Protein AF-A0A2S7MXP5-F1 (afdb_monomer_lite)

Secondary structure (DSSP, 8-state):
-HHHHHHHHHHHHHHHHHHHHHHHHHHHHHHHHT-TTS-EEEEETTEEEEE---------HHHHHHHHHHTT-GGGS-------HHHHHHHHHTTSS-SGGGTT---------------

Sequence (119 aa):
MIARYHCLMKEKKTIEDEMNALKEVFHHFFDKHTGVNQKGELIENGLKLQRQIRKTEKYLPEPTVKKLEELRMSELIEVKKIPDEQKISASIKLGLLNEEDLAGCKMINYSKAIAIKEV

Foldseek 3Di:
DQVVVVVVVVVVVVVVVVVVVVVVVVQVVCCVVVNNQDWDWDDDPNDIDIDDHDDDDDDDQVVVVVVCVVVVVCVPPDDDDDDPVVVVVVCCVVVVDPPVVCPPVDDDDDDDDDDDDDD

pLDDT: mean 91.34, std 3.34, range [78.56, 97.38]

Structure (mmCIF, N/CA/C/O backbone):
data_AF-A0A2S7MXP5-F1
#
_entry.id   AF-A0A2S7MXP5-F1
#
loop_
_atom_site.group_PDB
_atom_site.id
_atom_site.type_symbol
_atom_site.label_atom_id
_atom_site.label_alt_id
_atom_site.label_comp_id
_atom_site.label_asym_id
_atom_site.label_entity_id
_atom_site.label_seq_id
_atom_site.pdbx_PDB_ins_code
_atom_site.Cartn_x
_atom_site.Cartn_y
_atom_site.Cartn_z
_atom_site.occupancy
_atom_site.B_iso_or_equiv
_atom_site.auth_seq_id
_atom_site.auth_comp_id
_atom_site.auth_asym_id
_atom_site.auth_atom_id
_atom_site.pdbx_PDB_model_num
ATOM 1 N N . MET A 1 1 ? 13.548 -27.833 -11.168 1.00 89.44 1 MET A N 1
ATOM 2 C CA . MET A 1 1 ? 12.391 -26.913 -11.032 1.00 89.44 1 MET A CA 1
ATOM 3 C C . MET A 1 1 ? 12.678 -25.765 -10.060 1.00 89.44 1 MET A C 1
ATOM 5 O O . MET A 1 1 ? 12.618 -24.625 -10.493 1.00 89.44 1 MET A O 1
ATOM 9 N N . ILE A 1 2 ? 13.072 -26.037 -8.806 1.00 92.88 2 ILE A N 1
ATOM 10 C CA . ILE A 1 2 ? 13.362 -25.012 -7.775 1.00 92.88 2 ILE A CA 1
ATOM 11 C C . ILE A 1 2 ? 14.463 -24.025 -8.204 1.00 92.88 2 ILE A C 1
ATOM 13 O O . ILE A 1 2 ? 14.247 -22.820 -8.167 1.00 92.88 2 ILE A O 1
ATOM 17 N N . ALA A 1 3 ? 15.604 -24.516 -8.702 1.00 91.69 3 ALA A N 1
ATOM 18 C CA . ALA A 1 3 ? 16.683 -23.650 -9.194 1.00 91.69 3 ALA A CA 1
ATOM 19 C C . ALA A 1 3 ? 16.240 -22.755 -10.369 1.00 91.69 3 ALA A C 1
ATOM 21 O O . ALA A 1 3 ? 16.552 -21.571 -10.401 1.00 91.69 3 ALA A O 1
ATOM 22 N N . ARG A 1 4 ? 15.440 -23.289 -11.304 1.00 94.38 4 ARG A N 1
ATOM 23 C CA . ARG A 1 4 ? 14.882 -22.497 -12.413 1.00 94.38 4 ARG A CA 1
ATOM 24 C C . ARG A 1 4 ? 13.932 -21.416 -11.903 1.00 94.38 4 ARG A C 1
ATOM 26 O O . ARG A 1 4 ? 14.016 -20.287 -12.365 1.00 94.38 4 ARG A O 1
ATOM 33 N N . TYR A 1 5 ? 13.068 -21.749 -10.945 1.00 93.62 5 TYR A N 1
ATOM 34 C CA . TYR A 1 5 ? 12.184 -20.782 -10.294 1.00 93.62 5 TYR A CA 1
ATOM 35 C C . TYR A 1 5 ? 12.978 -19.673 -9.586 1.00 93.62 5 TYR A C 1
ATOM 37 O O . TYR A 1 5 ? 12.651 -18.502 -9.735 1.00 93.62 5 TYR A O 1
ATOM 45 N N . HIS A 1 6 ? 14.066 -20.024 -8.891 1.00 93.75 6 HIS A N 1
ATOM 46 C CA . HIS A 1 6 ? 14.969 -19.059 -8.264 1.00 93.75 6 HIS A CA 1
ATOM 47 C C . HIS A 1 6 ? 15.591 -18.085 -9.274 1.00 93.75 6 HIS A C 1
ATOM 49 O O . HIS A 1 6 ? 15.562 -16.876 -9.055 1.00 93.75 6 HIS A O 1
ATOM 55 N N . CYS A 1 7 ? 16.111 -18.599 -10.396 1.00 93.25 7 CYS A N 1
ATOM 56 C CA . CYS A 1 7 ? 16.671 -17.760 -11.456 1.00 93.25 7 CYS A CA 1
ATOM 57 C C . CYS A 1 7 ? 15.613 -16.820 -12.040 1.00 93.25 7 CYS A C 1
ATOM 59 O O . CYS A 1 7 ? 15.850 -15.621 -12.113 1.00 93.25 7 CYS A O 1
ATOM 61 N N . LEU A 1 8 ? 14.423 -17.340 -12.361 1.00 94.62 8 LEU A N 1
ATOM 62 C CA . LEU A 1 8 ? 13.316 -16.532 -12.882 1.00 94.62 8 LEU A CA 1
ATOM 63 C C . LEU A 1 8 ? 12.874 -15.445 -11.890 1.00 94.62 8 LEU A C 1
ATOM 65 O O . LEU A 1 8 ? 12.524 -14.346 -12.303 1.00 94.62 8 LEU A O 1
ATOM 69 N N . MET A 1 9 ? 12.909 -15.722 -10.582 1.00 92.75 9 MET A N 1
ATOM 70 C CA . MET A 1 9 ? 12.593 -14.727 -9.553 1.00 92.75 9 MET A CA 1
ATOM 71 C C . MET A 1 9 ? 13.631 -13.596 -9.509 1.00 92.75 9 MET A C 1
ATOM 73 O O . MET A 1 9 ? 13.254 -12.436 -9.345 1.00 92.75 9 MET A O 1
ATOM 77 N N . LYS A 1 10 ? 14.920 -13.916 -9.688 1.00 92.94 10 LYS A N 1
ATOM 78 C CA . LYS A 1 10 ? 15.991 -12.914 -9.788 1.00 92.94 10 LYS A CA 1
ATOM 79 C C . LYS A 1 10 ? 15.871 -12.098 -11.081 1.00 92.94 10 LYS A C 1
ATOM 81 O O . LYS A 1 10 ? 15.868 -10.876 -11.007 1.00 92.94 10 LYS A O 1
ATOM 86 N N . GLU A 1 11 ? 15.682 -12.757 -12.225 1.00 96.12 11 GLU A N 1
ATOM 87 C CA . GLU A 1 11 ? 15.485 -12.104 -13.530 1.00 96.12 11 GLU A CA 1
ATOM 88 C C . GLU A 1 11 ? 14.278 -11.161 -13.515 1.00 96.12 11 GLU A C 1
ATOM 90 O O . GLU A 1 11 ? 14.387 -10.014 -13.939 1.00 96.12 11 GLU A O 1
ATOM 95 N N . LYS A 1 12 ? 13.144 -11.609 -12.959 1.00 95.44 12 LYS A N 1
ATOM 96 C CA . LYS A 1 12 ? 11.949 -10.776 -12.794 1.00 95.44 12 LYS A CA 1
ATOM 97 C C . LYS A 1 12 ? 12.270 -9.491 -12.032 1.00 95.44 12 LYS A C 1
ATOM 99 O O . LYS A 1 12 ? 11.862 -8.425 -12.474 1.00 95.44 12 LYS A O 1
ATOM 104 N N . LYS A 1 13 ? 12.996 -9.594 -10.914 1.00 93.81 13 LYS A N 1
ATOM 105 C CA . LYS A 1 13 ? 13.368 -8.426 -10.111 1.00 93.81 13 LYS A CA 1
ATOM 106 C C . LYS A 1 13 ? 14.228 -7.450 -10.917 1.00 93.81 13 LYS A C 1
ATOM 108 O O . LYS A 1 13 ? 13.950 -6.261 -10.911 1.00 93.81 13 LYS A O 1
ATOM 113 N N . THR A 1 14 ? 15.223 -7.954 -11.646 1.00 95.94 14 THR A N 1
ATOM 114 C CA . THR A 1 14 ? 16.075 -7.117 -12.502 1.00 95.94 14 THR A CA 1
ATOM 115 C C . THR A 1 14 ? 15.264 -6.397 -13.580 1.00 95.94 14 THR A C 1
ATOM 117 O O . THR A 1 14 ? 15.422 -5.193 -13.754 1.00 95.94 14 THR A O 1
ATOM 120 N N . ILE A 1 15 ? 14.345 -7.100 -14.248 1.00 97.25 15 ILE A N 1
ATOM 121 C CA . ILE A 1 15 ? 13.457 -6.502 -15.255 1.00 97.25 15 ILE A CA 1
ATOM 122 C C . ILE A 1 15 ? 12.544 -5.444 -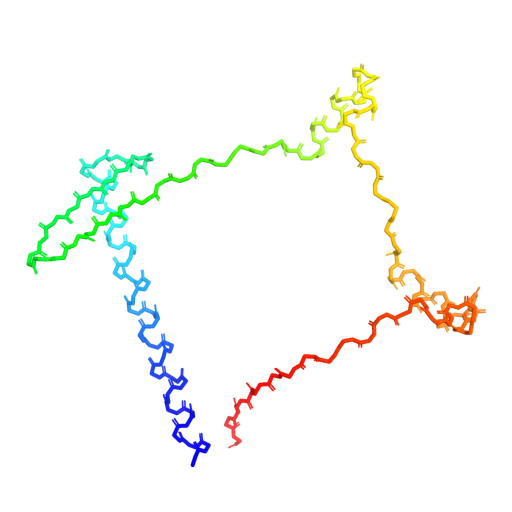14.617 1.00 97.25 15 ILE A C 1
ATOM 124 O O . ILE A 1 15 ? 12.358 -4.370 -15.184 1.00 97.25 15 ILE A O 1
ATOM 128 N N . GLU A 1 16 ? 11.986 -5.714 -13.433 1.00 96.81 16 GLU A N 1
ATOM 129 C CA . GLU A 1 16 ? 11.170 -4.742 -12.693 1.00 96.81 16 GLU A CA 1
ATOM 130 C C . GLU A 1 16 ? 11.975 -3.480 -12.341 1.00 96.81 16 GLU A C 1
ATOM 132 O O . GLU A 1 16 ? 11.470 -2.369 -12.518 1.00 96.81 16 GLU A O 1
ATOM 137 N N . ASP A 1 17 ? 13.227 -3.630 -11.903 1.00 96.50 17 ASP A N 1
ATOM 138 C CA . ASP A 1 17 ? 14.120 -2.514 -11.578 1.00 96.50 17 ASP A CA 1
ATOM 139 C C . ASP A 1 17 ? 14.444 -1.663 -12.826 1.00 96.50 17 ASP A C 1
ATOM 141 O O . ASP A 1 17 ? 14.342 -0.433 -12.782 1.00 96.50 17 ASP A O 1
ATOM 145 N N . GLU A 1 18 ? 14.745 -2.296 -13.965 1.00 97.38 18 GLU A N 1
ATOM 146 C CA . GLU A 1 18 ? 14.977 -1.607 -15.245 1.00 97.38 18 GLU A CA 1
ATOM 147 C C . GLU A 1 18 ? 13.728 -0.863 -15.743 1.00 97.38 18 GLU A C 1
ATOM 149 O O . GLU A 1 18 ? 13.800 0.303 -16.146 1.00 97.38 18 GLU A O 1
ATOM 154 N N . MET A 1 19 ? 12.558 -1.505 -15.669 1.00 97.06 19 MET A N 1
ATOM 155 C CA . MET A 1 19 ? 11.285 -0.882 -16.037 1.00 97.06 19 MET A CA 1
ATOM 156 C C . MET A 1 19 ? 10.969 0.331 -15.155 1.00 97.06 19 MET A C 1
ATOM 158 O O . MET A 1 19 ? 10.487 1.347 -15.662 1.00 97.06 19 MET A O 1
ATOM 162 N N . ASN A 1 20 ? 11.252 0.248 -13.852 1.00 96.31 20 ASN A N 1
ATOM 163 C CA . ASN A 1 20 ? 11.070 1.366 -12.928 1.00 96.31 20 ASN A CA 1
ATOM 164 C C . ASN A 1 20 ? 12.008 2.532 -13.269 1.00 96.31 20 ASN A C 1
ATOM 166 O O . ASN A 1 20 ? 11.552 3.673 -13.322 1.00 96.31 20 ASN A O 1
ATOM 170 N N . ALA A 1 21 ? 13.278 2.260 -13.580 1.00 96.69 21 ALA A N 1
ATOM 171 C CA . ALA A 1 21 ? 14.223 3.297 -13.991 1.00 96.69 21 ALA A CA 1
ATOM 172 C C . ALA A 1 21 ? 13.763 4.026 -15.269 1.00 96.69 21 ALA A C 1
ATOM 174 O O . ALA A 1 21 ? 13.749 5.257 -15.312 1.00 96.69 21 ALA A O 1
ATOM 175 N N . LEU A 1 22 ? 13.312 3.288 -16.291 1.00 96.06 22 LEU A N 1
ATOM 176 C CA . LEU A 1 22 ? 12.769 3.881 -17.521 1.00 96.06 22 LEU A CA 1
ATOM 177 C C . LEU A 1 22 ? 11.507 4.705 -17.260 1.00 96.06 22 LEU A C 1
ATOM 179 O O . LEU A 1 22 ? 11.339 5.789 -17.820 1.00 96.06 22 LEU A O 1
ATOM 183 N N . LYS A 1 23 ? 10.626 4.218 -16.384 1.00 94.88 23 LYS A N 1
ATOM 184 C CA . LYS A 1 23 ? 9.411 4.934 -15.999 1.00 94.88 23 LYS A CA 1
ATOM 185 C C . LYS A 1 23 ? 9.731 6.295 -15.381 1.00 94.88 23 LYS A C 1
ATOM 187 O O . LYS A 1 23 ? 9.100 7.284 -15.755 1.00 94.88 23 LYS A O 1
ATOM 192 N N . GLU A 1 24 ? 10.732 6.365 -14.506 1.00 95.00 24 GLU A N 1
ATOM 193 C CA . GLU A 1 24 ? 11.197 7.635 -13.942 1.00 95.00 24 GLU A CA 1
ATOM 194 C C . GLU A 1 24 ? 11.730 8.575 -15.027 1.00 95.00 24 GLU A C 1
ATOM 196 O O . GLU A 1 24 ? 11.356 9.749 -15.057 1.00 95.00 24 GLU A O 1
ATOM 201 N N . VAL A 1 25 ? 12.518 8.066 -15.979 1.00 95.56 25 VAL A N 1
ATOM 202 C CA . VAL A 1 25 ? 12.990 8.860 -17.127 1.00 95.56 25 VAL A CA 1
ATOM 203 C C . VAL A 1 25 ? 11.817 9.429 -17.932 1.00 95.56 25 VAL A C 1
ATOM 205 O O . VAL A 1 25 ? 11.819 10.618 -18.258 1.00 95.56 25 VAL A O 1
ATOM 208 N N . PHE A 1 26 ? 10.781 8.630 -18.206 1.00 94.50 26 PHE A N 1
ATOM 209 C CA . PHE A 1 26 ? 9.586 9.104 -18.908 1.00 94.50 26 PHE A CA 1
ATOM 210 C C . PHE A 1 26 ? 8.818 10.161 -18.112 1.00 94.50 26 PHE A C 1
ATOM 212 O O . PHE A 1 26 ? 8.370 11.151 -18.694 1.00 94.50 26 PHE A O 1
ATOM 219 N N . HIS A 1 27 ? 8.685 10.000 -16.792 1.00 92.75 27 HIS A N 1
ATOM 220 C CA . HIS A 1 27 ? 8.073 11.020 -15.940 1.00 92.75 27 HIS A CA 1
ATOM 221 C C . HIS A 1 27 ? 8.831 12.350 -16.028 1.00 92.75 27 HIS A C 1
ATOM 223 O O . HIS A 1 27 ? 8.210 13.366 -16.339 1.00 92.75 27 HIS A O 1
ATOM 229 N N . HIS A 1 28 ? 10.161 12.328 -15.900 1.00 93.06 28 HIS A N 1
ATOM 230 C CA . HIS A 1 28 ? 11.006 13.522 -16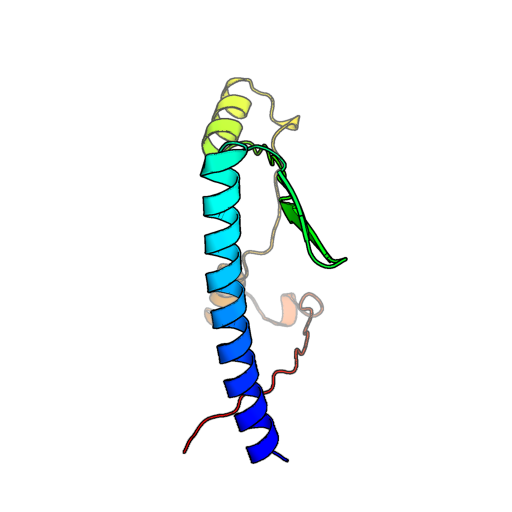.020 1.00 93.06 28 HIS A CA 1
ATOM 231 C C . HIS A 1 28 ? 10.936 14.156 -17.415 1.00 93.06 28 HIS A C 1
ATOM 233 O O . HIS A 1 28 ? 10.920 15.383 -17.548 1.00 93.06 28 HIS A O 1
ATOM 239 N N . PHE A 1 29 ? 10.887 13.336 -18.468 1.00 93.88 29 PHE A N 1
ATOM 240 C CA . PHE A 1 29 ? 10.688 13.812 -19.833 1.00 93.88 29 PHE A CA 1
ATOM 241 C C . PHE A 1 29 ? 9.366 14.578 -19.953 1.00 93.88 29 PHE A C 1
ATOM 243 O O . PHE A 1 29 ? 9.364 15.731 -20.392 1.00 93.88 29 PHE A O 1
ATOM 250 N N . PHE A 1 30 ? 8.252 13.989 -19.515 1.00 94.38 30 PHE A N 1
ATOM 251 C CA . PHE A 1 30 ? 6.956 14.658 -19.582 1.00 94.38 30 PHE A CA 1
ATOM 252 C C . PHE A 1 30 ? 6.867 15.871 -18.644 1.00 94.38 30 PHE A C 1
ATOM 254 O O . PHE A 1 30 ? 6.215 16.848 -19.006 1.00 94.38 30 PHE A O 1
ATOM 261 N N . ASP A 1 31 ? 7.542 15.877 -17.494 1.00 92.56 31 ASP A N 1
ATOM 262 C CA . ASP A 1 31 ? 7.599 17.048 -16.609 1.00 92.56 31 ASP A CA 1
ATOM 263 C C . ASP A 1 31 ? 8.237 18.251 -17.304 1.00 92.56 31 ASP A C 1
ATOM 265 O O . ASP A 1 31 ? 7.701 19.355 -17.222 1.00 92.56 31 ASP A O 1
ATOM 269 N N . LYS A 1 32 ? 9.330 18.028 -18.045 1.00 92.12 32 LYS A N 1
ATOM 270 C CA . LYS A 1 32 ? 10.024 19.082 -18.799 1.00 92.12 32 LYS A CA 1
ATOM 271 C C . LYS A 1 32 ? 9.244 19.566 -20.023 1.00 92.12 32 LYS A C 1
ATOM 273 O O . LYS A 1 32 ? 9.281 20.755 -20.317 1.00 92.12 32 LYS A O 1
ATOM 278 N N . HIS A 1 33 ? 8.562 18.667 -20.736 1.00 90.12 33 HIS A N 1
ATOM 279 C CA . HIS A 1 33 ? 7.939 18.993 -22.030 1.00 90.12 33 HIS A CA 1
ATOM 280 C C . HIS A 1 33 ? 6.448 19.334 -21.937 1.00 90.12 33 HIS A C 1
ATOM 282 O O . HIS A 1 33 ? 5.950 20.132 -22.723 1.00 90.12 33 HIS A O 1
ATOM 288 N N . THR A 1 34 ? 5.725 18.725 -20.996 1.00 89.94 34 THR A N 1
ATOM 289 C CA . THR A 1 34 ? 4.268 18.899 -20.834 1.00 89.94 34 THR A CA 1
ATOM 290 C C . THR A 1 34 ? 3.886 19.539 -19.497 1.00 89.94 34 THR A C 1
ATOM 292 O O . THR A 1 34 ? 2.805 20.110 -19.390 1.00 89.94 34 THR A O 1
ATOM 295 N N . GLY A 1 35 ? 4.769 19.500 -18.491 1.00 87.94 35 GLY A N 1
ATOM 296 C CA . GLY A 1 35 ? 4.556 20.076 -17.159 1.00 87.94 35 GLY A CA 1
ATOM 297 C C . GLY A 1 35 ? 4.135 19.040 -16.114 1.00 87.94 35 GLY A C 1
ATOM 298 O O . GLY A 1 35 ? 3.479 18.061 -16.438 1.00 87.94 35 GLY A O 1
ATOM 299 N N . VAL A 1 36 ? 4.483 19.253 -14.843 1.00 86.50 36 VAL A N 1
ATOM 300 C CA . VAL A 1 36 ? 4.484 18.220 -13.777 1.00 86.50 36 VAL A CA 1
ATOM 301 C C . VAL A 1 36 ? 3.172 17.430 -13.610 1.00 86.50 36 VAL A C 1
ATOM 303 O O . VAL A 1 36 ? 3.179 16.216 -13.445 1.00 86.50 36 VAL A O 1
ATOM 306 N N . ASN A 1 37 ? 2.018 18.093 -13.713 1.00 87.69 37 ASN A N 1
ATOM 307 C CA . ASN A 1 37 ? 0.704 17.479 -13.463 1.00 87.69 37 ASN A CA 1
ATOM 308 C C . ASN A 1 37 ? -0.159 17.341 -14.724 1.00 87.69 37 ASN A C 1
ATOM 310 O O . ASN A 1 37 ? -1.386 17.273 -14.637 1.00 87.69 37 ASN A O 1
ATOM 314 N N . GLN A 1 38 ? 0.463 17.331 -15.902 1.00 89.06 38 GLN A N 1
ATOM 315 C CA . GLN A 1 38 ? -0.251 17.294 -17.176 1.00 89.06 38 GLN A CA 1
ATOM 316 C C . GLN A 1 38 ? -0.248 15.899 -17.799 1.00 89.06 38 GLN A C 1
ATOM 318 O O . GLN A 1 38 ? 0.672 15.101 -17.622 1.00 89.06 38 GLN A O 1
ATOM 323 N N . LYS A 1 39 ? -1.290 15.572 -18.559 1.00 90.44 39 LYS A N 1
ATOM 324 C CA . LYS A 1 39 ? -1.259 14.359 -19.384 1.00 90.44 39 LYS A CA 1
ATOM 325 C C . LYS A 1 39 ? -0.271 14.574 -20.530 1.00 90.44 39 LYS A C 1
ATOM 327 O O . LYS A 1 39 ? -0.192 15.668 -21.076 1.00 90.44 39 LYS A O 1
ATOM 332 N N . GLY A 1 40 ? 0.468 13.527 -20.873 1.00 88.19 40 GLY A N 1
ATOM 333 C CA . GLY A 1 40 ? 1.449 13.550 -21.952 1.00 88.19 40 GLY A CA 1
ATOM 334 C C . GLY A 1 40 ? 1.292 12.321 -22.830 1.00 88.19 40 GLY A C 1
ATOM 335 O O . GLY A 1 40 ? 0.911 11.255 -22.341 1.00 88.19 40 GLY A O 1
ATOM 336 N N . GLU A 1 41 ? 1.557 12.476 -24.118 1.00 91.75 41 GLU A N 1
ATOM 337 C CA . GLU A 1 41 ? 1.501 11.399 -25.096 1.00 91.75 41 GLU A CA 1
ATOM 338 C C . GLU A 1 41 ? 2.692 11.512 -26.046 1.00 91.75 41 GLU A C 1
ATOM 340 O O . GLU A 1 41 ? 3.048 12.610 -26.469 1.00 91.75 41 GLU A O 1
ATOM 345 N N . LEU A 1 42 ? 3.301 10.373 -26.355 1.00 92.31 42 LEU A N 1
ATOM 346 C CA . LEU A 1 42 ? 4.373 10.234 -27.327 1.00 92.31 42 LEU A CA 1
ATOM 347 C C . LEU A 1 42 ? 4.101 8.973 -28.149 1.00 92.31 42 LEU A C 1
ATOM 349 O O . LEU A 1 42 ? 3.812 7.920 -27.582 1.00 92.31 42 LEU A O 1
ATOM 353 N N . ILE A 1 43 ? 4.182 9.081 -29.472 1.00 91.81 43 ILE A N 1
ATOM 354 C CA . ILE A 1 43 ? 4.081 7.936 -30.378 1.00 91.81 43 ILE A CA 1
ATOM 355 C C . ILE A 1 43 ? 5.411 7.807 -31.103 1.00 91.81 43 ILE A C 1
ATOM 357 O O . ILE A 1 43 ? 5.851 8.744 -31.763 1.00 91.81 43 ILE A O 1
ATOM 361 N N . GLU A 1 44 ? 6.030 6.641 -30.990 1.00 91.25 44 GLU A N 1
ATOM 362 C CA . GLU A 1 44 ? 7.303 6.334 -31.630 1.00 91.25 44 GLU A CA 1
ATOM 363 C C . GLU A 1 44 ? 7.312 4.859 -32.045 1.00 91.25 44 GLU A C 1
ATOM 365 O O . GLU A 1 44 ? 6.876 3.994 -31.288 1.00 91.25 44 GLU A O 1
ATOM 370 N N . ASN A 1 45 ? 7.777 4.558 -33.262 1.00 88.94 45 ASN A N 1
ATOM 371 C CA . ASN A 1 45 ? 7.936 3.187 -33.774 1.00 88.94 45 ASN A CA 1
ATOM 372 C C . ASN A 1 45 ? 6.686 2.291 -33.629 1.00 88.94 45 ASN A C 1
ATOM 374 O O . ASN A 1 45 ? 6.787 1.096 -33.365 1.00 88.94 45 ASN A O 1
ATOM 378 N N . GLY A 1 46 ? 5.491 2.870 -33.787 1.00 92.00 46 GLY A N 1
ATOM 379 C CA . GLY A 1 46 ? 4.219 2.149 -33.659 1.00 92.00 46 GLY A CA 1
ATOM 380 C C . GLY A 1 46 ? 3.772 1.879 -32.216 1.00 92.00 46 GLY A C 1
ATOM 381 O O . GLY A 1 46 ? 2.743 1.239 -32.010 1.00 92.00 46 GLY A O 1
ATOM 382 N N . LEU A 1 47 ? 4.500 2.385 -31.220 1.00 93.31 47 LEU A N 1
ATOM 383 C CA . LEU A 1 47 ? 4.153 2.300 -29.806 1.00 93.31 47 LEU A CA 1
ATOM 384 C C . LEU A 1 47 ? 3.706 3.665 -29.287 1.00 93.31 47 LEU A C 1
ATOM 386 O O . LEU A 1 47 ? 4.268 4.7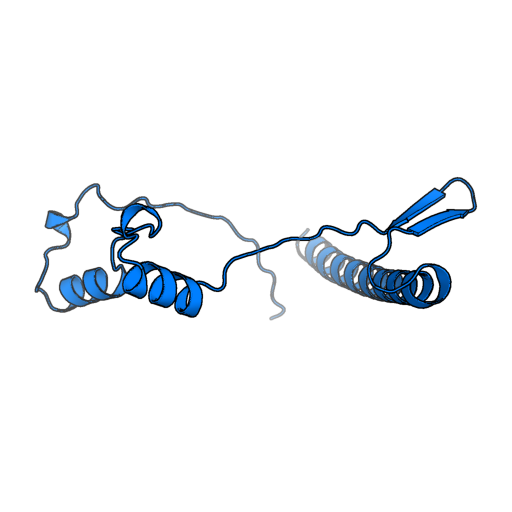01 -29.637 1.00 93.31 47 LEU A O 1
ATOM 390 N N . LYS A 1 48 ? 2.689 3.659 -28.423 1.00 93.38 48 LYS A N 1
ATOM 391 C CA . LYS A 1 48 ? 2.158 4.859 -27.773 1.00 93.38 48 LYS A CA 1
ATOM 392 C C . LYS A 1 48 ? 2.503 4.838 -26.287 1.00 93.38 48 LYS A C 1
ATOM 394 O O . LYS A 1 48 ? 1.982 4.016 -25.536 1.00 93.38 48 LYS A O 1
ATOM 399 N N . LEU A 1 49 ? 3.336 5.780 -25.864 1.00 92.94 49 LEU A N 1
ATOM 400 C CA . LEU A 1 49 ? 3.618 6.071 -24.466 1.00 92.94 49 LEU A CA 1
ATOM 401 C C . LEU A 1 49 ? 2.667 7.170 -23.983 1.00 92.94 49 LEU A C 1
ATOM 403 O O . LEU A 1 49 ? 2.631 8.264 -24.541 1.00 92.94 49 LEU A O 1
ATOM 407 N N . GLN A 1 50 ? 1.905 6.895 -22.926 1.00 92.44 50 GLN A N 1
ATOM 408 C CA . GLN A 1 50 ? 0.950 7.851 -22.372 1.00 92.44 50 GLN A CA 1
ATOM 409 C C . GLN A 1 50 ? 1.134 8.008 -20.863 1.00 92.44 50 GLN A C 1
ATOM 411 O O . GLN A 1 50 ? 1.013 7.044 -20.105 1.00 92.44 50 GLN A O 1
ATOM 416 N N . ARG A 1 51 ? 1.342 9.246 -20.406 1.00 91.62 51 ARG A N 1
ATOM 417 C CA . ARG A 1 51 ? 1.306 9.586 -18.984 1.00 91.62 51 ARG A CA 1
ATOM 418 C C . ARG A 1 51 ? -0.128 9.842 -18.544 1.00 91.62 51 ARG A C 1
ATOM 420 O O . ARG A 1 51 ? -0.772 10.802 -18.972 1.00 91.62 51 ARG A O 1
ATOM 427 N N . GLN A 1 52 ? -0.611 9.002 -17.636 1.00 88.31 52 GLN A N 1
ATOM 428 C CA . GLN A 1 52 ? -1.897 9.194 -16.976 1.00 88.31 52 GLN A CA 1
ATOM 429 C C . GLN A 1 52 ? -1.708 9.969 -15.672 1.00 88.31 52 GLN A C 1
ATOM 431 O O . GLN A 1 52 ? -0.929 9.564 -14.816 1.00 88.31 52 GLN A O 1
ATOM 436 N N . ILE A 1 53 ? -2.471 11.046 -15.501 1.00 87.56 53 ILE A N 1
ATOM 437 C CA . ILE A 1 53 ? -2.567 11.782 -14.238 1.00 87.56 53 ILE A CA 1
ATOM 438 C C . ILE A 1 53 ? -3.953 11.530 -13.650 1.00 87.56 53 ILE A C 1
ATOM 440 O O . ILE A 1 53 ? -4.964 11.724 -14.331 1.00 87.56 53 ILE A O 1
ATOM 444 N N . ARG A 1 54 ? -4.000 11.083 -12.391 1.00 85.94 54 ARG A N 1
ATOM 445 C CA . ARG A 1 54 ? -5.234 10.895 -11.618 1.00 85.94 54 ARG A CA 1
ATOM 446 C C . ARG A 1 54 ? -5.177 11.807 -10.402 1.00 85.94 54 ARG A C 1
ATOM 448 O O . ARG A 1 54 ? -4.351 11.600 -9.518 1.00 85.94 54 ARG A O 1
ATOM 455 N N . LYS A 1 55 ? -6.049 12.812 -10.355 1.00 86.19 55 LYS A N 1
ATOM 456 C CA . LYS A 1 55 ? -6.209 13.648 -9.165 1.00 86.19 55 LYS A CA 1
ATOM 457 C C . LYS A 1 55 ? -7.083 12.890 -8.171 1.00 86.19 55 LYS A C 1
ATOM 459 O O . LYS A 1 55 ? -8.193 12.499 -8.518 1.00 86.19 55 LYS A O 1
ATOM 464 N N . THR A 1 56 ? -6.575 12.665 -6.965 1.00 85.88 56 THR A N 1
ATOM 465 C CA . THR A 1 56 ? -7.380 12.142 -5.857 1.00 85.88 56 THR A CA 1
ATOM 466 C C . THR A 1 56 ? -7.447 13.223 -4.798 1.00 85.88 56 THR A C 1
ATOM 468 O O . THR A 1 56 ? -6.417 13.629 -4.269 1.00 85.88 56 THR A O 1
ATOM 471 N N . GLU A 1 57 ? -8.649 13.693 -4.504 1.00 88.12 57 GLU A N 1
ATOM 472 C CA . GLU A 1 57 ? -8.895 14.613 -3.402 1.00 88.12 57 GLU A CA 1
ATOM 473 C C . GLU A 1 57 ? -9.443 13.799 -2.237 1.00 88.12 57 GLU A C 1
ATOM 475 O O . GLU A 1 57 ? -10.381 13.017 -2.393 1.00 88.12 57 GLU A O 1
ATOM 480 N N . LYS A 1 58 ? -8.806 13.928 -1.076 1.00 90.12 58 LYS A N 1
ATOM 481 C CA . LYS A 1 58 ? -9.250 13.295 0.161 1.00 90.12 58 LYS A CA 1
ATOM 482 C C . LYS A 1 58 ? -9.268 14.345 1.250 1.00 90.12 58 LYS A C 1
ATOM 484 O O . LYS A 1 58 ? -8.361 15.172 1.333 1.00 90.12 58 LYS A O 1
ATOM 489 N N . TYR A 1 59 ? -10.283 14.272 2.093 1.00 89.88 59 TYR A N 1
ATOM 490 C CA . TYR A 1 59 ? -10.294 15.007 3.342 1.00 89.88 59 TYR A CA 1
ATOM 491 C C . TYR A 1 59 ? -9.217 14.453 4.271 1.00 89.88 59 TYR A C 1
ATOM 493 O O . TYR A 1 59 ? -8.992 13.242 4.329 1.00 89.88 59 TYR A O 1
ATOM 501 N N . LEU A 1 60 ? -8.543 15.350 4.982 1.00 91.62 60 LEU A N 1
ATOM 502 C CA . LEU A 1 60 ? -7.611 14.971 6.032 1.00 91.62 60 LEU A CA 1
ATOM 503 C C . LEU A 1 60 ? -8.442 14.516 7.242 1.00 91.62 60 LEU A C 1
ATOM 505 O O . LEU A 1 60 ? -9.161 15.351 7.790 1.00 91.62 60 LEU A O 1
ATOM 509 N N . PRO A 1 61 ? -8.377 13.237 7.662 1.00 89.19 61 PRO A N 1
ATOM 510 C CA . PRO A 1 61 ? -9.351 12.676 8.598 1.00 89.19 61 PRO A CA 1
ATOM 511 C C . PRO A 1 61 ? -9.484 13.478 9.894 1.00 89.19 61 PRO A C 1
ATOM 513 O O . PRO A 1 61 ? -10.564 13.971 10.193 1.00 89.19 61 PRO A O 1
ATOM 516 N N . GLU A 1 62 ? -8.388 13.691 10.621 1.00 91.81 62 GLU A N 1
ATOM 517 C CA . GLU A 1 62 ? -8.413 14.384 11.915 1.00 91.81 62 GLU A CA 1
ATOM 518 C C . GLU A 1 62 ? -8.881 15.849 11.838 1.00 91.81 62 GLU A C 1
ATOM 520 O O . GLU A 1 62 ? -9.839 16.197 12.533 1.00 91.81 62 GLU A O 1
ATOM 525 N N . PRO A 1 63 ? -8.289 16.735 11.008 1.00 94.81 63 PRO A N 1
ATOM 526 C CA . PRO A 1 63 ? -8.723 18.131 10.970 1.00 94.81 63 PRO A CA 1
ATOM 527 C C . PRO A 1 63 ? -10.119 18.293 10.357 1.00 94.81 63 PRO A C 1
ATOM 529 O O . PRO A 1 63 ? -10.831 19.226 10.726 1.00 94.81 63 PRO A O 1
ATOM 532 N N . THR A 1 64 ? -10.537 17.409 9.442 1.00 92.62 64 THR A N 1
ATOM 533 C CA . THR A 1 64 ? -11.897 17.443 8.894 1.00 92.62 64 THR A CA 1
ATOM 534 C C . THR A 1 64 ? -12.919 16.972 9.924 1.00 92.62 64 THR A C 1
ATOM 536 O O . THR A 1 64 ? -13.904 17.677 10.116 1.00 92.62 64 THR A O 1
ATOM 539 N N . VAL A 1 65 ? -12.676 15.866 10.637 1.00 93.38 65 VAL A N 1
ATOM 540 C CA . VAL A 1 65 ? -13.565 15.389 11.714 1.00 93.38 65 VAL A CA 1
ATOM 541 C C . VAL A 1 65 ? -13.713 16.451 12.796 1.00 93.38 65 VAL A C 1
ATOM 543 O O . VAL A 1 65 ? -14.836 16.837 13.098 1.00 93.38 65 VAL A O 1
ATOM 546 N N . LYS A 1 66 ? -12.605 17.023 13.285 1.00 94.88 66 LYS A N 1
ATOM 547 C CA . LYS A 1 66 ? -12.649 18.087 14.299 1.00 94.88 66 LYS A CA 1
ATOM 548 C C . LYS A 1 66 ? -13.510 19.275 13.857 1.00 94.88 66 LYS A C 1
ATOM 550 O O . LYS A 1 66 ? -14.311 19.795 14.628 1.00 94.88 66 LYS A O 1
ATOM 555 N N . LYS A 1 67 ? -13.378 19.699 12.598 1.00 95.56 67 LYS A N 1
ATOM 556 C CA . LYS A 1 67 ? -14.163 20.817 12.064 1.00 95.56 67 LYS A CA 1
ATOM 557 C C . LYS A 1 67 ? -15.644 20.465 11.895 1.00 95.56 67 LYS A C 1
ATOM 559 O O . LYS A 1 67 ? -16.498 21.316 12.118 1.00 95.56 67 LYS A O 1
ATOM 564 N N . LEU A 1 68 ? -15.957 19.225 11.524 1.00 95.06 68 LEU A N 1
ATOM 565 C CA . LEU A 1 68 ? -17.334 18.727 11.468 1.00 95.06 68 LEU A CA 1
ATOM 566 C C . LEU A 1 68 ? -17.964 18.641 12.869 1.00 95.06 68 LEU A C 1
ATOM 568 O O . LEU A 1 68 ? -19.132 18.994 13.025 1.00 95.06 68 LEU A O 1
ATOM 572 N N . GLU A 1 69 ? -17.193 18.260 13.892 1.00 93.44 69 GLU A N 1
ATOM 573 C CA . GLU A 1 69 ? -17.623 18.279 15.298 1.00 93.44 69 GLU A CA 1
ATOM 574 C C . GLU A 1 69 ? -17.910 19.706 15.789 1.00 93.44 69 GLU A C 1
ATOM 576 O O . GLU A 1 69 ? -18.956 19.950 16.393 1.00 93.44 69 GLU A O 1
ATOM 581 N N . GLU A 1 70 ? -17.034 20.670 15.476 1.00 95.75 70 GLU A N 1
ATOM 582 C CA . GLU A 1 70 ? -17.245 22.098 15.769 1.00 95.75 70 GLU A CA 1
ATOM 583 C C . GLU A 1 70 ? -18.528 22.637 15.109 1.00 95.75 70 GLU A C 1
ATOM 585 O O . GLU A 1 70 ? -19.266 23.416 15.715 1.00 95.75 70 GLU A O 1
ATOM 590 N N . LEU A 1 71 ? -18.826 22.180 13.889 1.00 95.62 71 LEU A N 1
ATOM 591 C CA . LEU A 1 71 ? -20.045 22.513 13.145 1.00 95.62 71 LEU A CA 1
ATOM 592 C C . LEU A 1 71 ? -21.279 21.708 13.586 1.00 95.62 71 LEU A C 1
ATOM 594 O O . LEU A 1 71 ? -22.369 21.949 13.069 1.00 95.62 71 LEU A O 1
ATOM 598 N N . ARG A 1 72 ? -21.129 20.780 14.542 1.00 92.69 72 ARG A N 1
ATOM 599 C CA . ARG A 1 72 ? -22.177 19.858 15.016 1.00 92.69 72 ARG A CA 1
ATOM 600 C C . ARG A 1 72 ? -22.806 19.007 13.900 1.00 92.69 72 ARG A C 1
ATOM 602 O O . ARG A 1 72 ? -23.962 18.614 14.024 1.00 92.69 72 ARG A O 1
ATOM 609 N N . MET A 1 73 ? -22.045 18.707 12.846 1.00 93.25 73 MET A N 1
ATOM 610 C CA . MET A 1 73 ? -22.460 17.882 11.701 1.00 93.25 73 MET A CA 1
ATOM 611 C C . MET A 1 73 ? -22.008 16.429 11.889 1.00 93.25 73 MET A C 1
ATOM 613 O O . MET A 1 73 ? -21.151 15.918 11.162 1.00 93.25 73 MET A O 1
ATOM 617 N N . SER A 1 74 ? -22.531 15.764 12.919 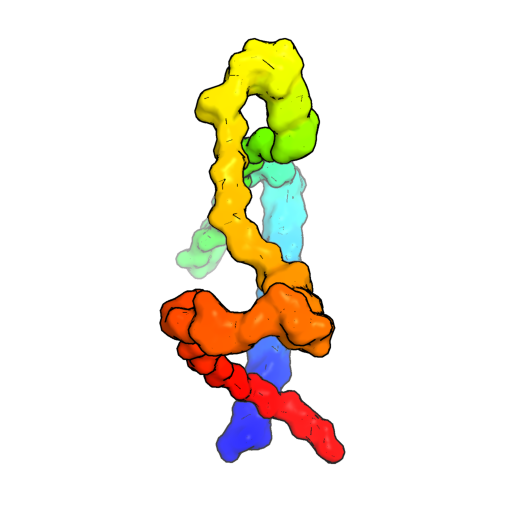1.00 88.56 74 SER A N 1
ATOM 618 C CA . SER A 1 74 ? -22.139 14.390 13.259 1.00 88.56 74 SER A CA 1
ATOM 619 C C . SER A 1 74 ? -22.594 13.359 12.222 1.00 88.56 74 SER A C 1
ATOM 621 O O . SER A 1 74 ? -21.973 12.308 12.094 1.00 88.56 74 SER A O 1
ATOM 623 N N . GLU A 1 75 ? -23.615 13.671 11.427 1.00 91.81 75 GLU A N 1
ATOM 624 C CA . GLU A 1 75 ? -24.094 12.866 10.301 1.00 91.81 75 GLU A CA 1
ATOM 625 C C . GLU A 1 75 ? -23.073 12.732 9.160 1.00 91.81 75 GLU A C 1
ATOM 627 O O . GLU A 1 75 ? -23.161 11.799 8.362 1.00 91.81 75 GLU A O 1
ATOM 632 N N . LEU A 1 76 ? -22.088 13.636 9.094 1.00 91.88 76 LEU A N 1
ATOM 633 C CA . LEU A 1 76 ? -20.997 13.604 8.116 1.00 91.88 76 LEU A CA 1
ATOM 634 C C . LEU A 1 76 ? -19.751 12.867 8.638 1.00 91.88 76 LEU A C 1
ATOM 636 O O . LEU A 1 76 ? -18.741 12.792 7.937 1.00 91.88 76 LEU A O 1
ATOM 640 N N . ILE A 1 77 ? -19.809 12.323 9.859 1.00 91.50 77 ILE A N 1
ATOM 641 C CA . ILE A 1 77 ? -18.719 11.585 10.500 1.00 91.50 77 ILE A CA 1
ATOM 642 C C . ILE A 1 77 ? -19.090 10.101 10.552 1.00 91.50 77 ILE A C 1
ATOM 644 O O . ILE A 1 77 ? -20.041 9.687 11.211 1.00 91.50 77 ILE A O 1
ATOM 648 N N . GLU A 1 78 ? -18.309 9.267 9.868 1.00 91.62 78 GLU A N 1
ATOM 649 C CA . GLU A 1 78 ? -18.517 7.819 9.871 1.00 91.62 78 GLU A CA 1
ATOM 650 C C . GLU A 1 78 ? -17.954 7.188 11.160 1.00 91.62 78 GLU A C 1
ATOM 652 O O . GLU A 1 78 ? -16.740 7.136 11.362 1.00 91.62 78 GLU A O 1
ATOM 657 N N . VAL A 1 79 ? -18.827 6.656 12.025 1.00 87.88 79 VAL A N 1
ATOM 658 C CA . VAL A 1 79 ? -18.427 5.931 13.247 1.00 87.88 79 VAL A CA 1
ATOM 659 C C . VAL A 1 79 ? -18.389 4.425 12.977 1.00 87.88 79 VAL A C 1
ATOM 661 O O . VAL A 1 79 ? -19.428 3.768 12.887 1.00 87.88 79 VAL A O 1
ATOM 664 N N . LYS A 1 80 ? -17.185 3.850 12.880 1.00 89.19 80 LYS A N 1
ATOM 665 C CA . LYS A 1 80 ? -16.997 2.408 12.638 1.00 89.19 80 LYS A CA 1
ATOM 666 C C . LYS A 1 80 ? -16.846 1.630 13.943 1.00 89.19 80 LYS A C 1
ATOM 668 O O . LYS A 1 80 ? -15.902 1.849 14.695 1.00 89.19 80 LYS A O 1
ATOM 673 N N . LYS A 1 81 ? -17.742 0.667 14.182 1.00 88.69 81 LYS A N 1
ATOM 674 C CA . LYS A 1 81 ? -17.617 -0.325 15.263 1.00 88.69 81 LYS A CA 1
ATOM 675 C C . LYS A 1 81 ? -16.856 -1.541 14.739 1.00 88.69 81 LYS A C 1
ATOM 677 O O . LYS A 1 81 ? -17.447 -2.418 14.118 1.00 88.69 81 LYS A O 1
ATOM 682 N N . ILE A 1 82 ? -15.545 -1.557 14.952 1.00 91.06 82 ILE A N 1
ATOM 683 C CA . ILE A 1 82 ? -14.646 -2.627 14.503 1.00 91.06 82 ILE A CA 1
ATOM 684 C C . ILE A 1 82 ? -14.134 -3.377 15.742 1.00 91.06 82 ILE A C 1
ATOM 686 O O . ILE A 1 82 ? -13.812 -2.717 16.734 1.00 91.06 82 ILE A O 1
ATOM 690 N N . PRO A 1 83 ? -14.065 -4.723 15.724 1.00 90.00 83 PRO A N 1
ATOM 691 C CA . PRO A 1 83 ? -13.456 -5.487 16.807 1.00 90.00 83 PRO A CA 1
ATOM 692 C C . PRO A 1 83 ? -12.010 -5.049 17.058 1.00 90.00 83 PRO A C 1
ATOM 694 O O . PRO A 1 83 ? -11.194 -5.000 16.139 1.00 90.00 83 PRO A O 1
ATOM 697 N N . ASP A 1 84 ? -11.680 -4.752 18.312 1.00 92.56 84 ASP A N 1
ATOM 698 C CA . ASP A 1 84 ? -10.306 -4.470 18.724 1.00 92.56 84 ASP A CA 1
ATOM 699 C C . ASP A 1 84 ? -9.580 -5.804 18.950 1.00 92.56 84 ASP A C 1
ATOM 701 O O . ASP A 1 84 ? -9.570 -6.350 20.053 1.00 92.56 84 ASP A O 1
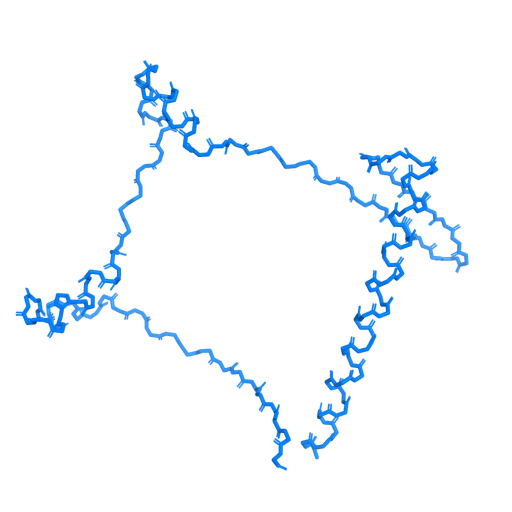ATOM 705 N N . GLU A 1 85 ? -9.028 -6.374 17.875 1.00 91.75 85 GLU A N 1
ATOM 706 C CA . GLU A 1 85 ? -8.381 -7.695 17.898 1.00 91.75 85 GLU A CA 1
ATOM 707 C C . GLU A 1 85 ? -7.253 -7.785 18.937 1.00 91.75 85 GLU A C 1
ATOM 709 O O . GLU A 1 85 ? -7.051 -8.830 19.567 1.00 91.75 85 GLU A O 1
ATOM 714 N N . GLN A 1 86 ? -6.531 -6.682 19.161 1.00 91.81 86 GLN A N 1
ATOM 715 C CA . GLN A 1 86 ? -5.457 -6.631 20.149 1.00 91.81 86 GLN A CA 1
ATOM 716 C C . GLN A 1 86 ? -6.015 -6.753 21.566 1.00 91.81 86 GLN A C 1
ATOM 718 O O . GLN A 1 86 ? -5.546 -7.597 22.331 1.00 91.81 86 GLN A O 1
ATOM 723 N N . LYS A 1 87 ? -7.050 -5.979 21.912 1.00 93.69 87 LYS A N 1
ATOM 724 C CA . LYS A 1 87 ? -7.685 -6.091 23.233 1.00 93.69 87 LYS A CA 1
ATOM 725 C C . LYS A 1 87 ? -8.393 -7.422 23.422 1.00 93.69 87 LYS A C 1
ATOM 727 O O . LYS A 1 87 ? -8.241 -8.020 24.478 1.00 93.69 87 LYS A O 1
ATOM 732 N N . ILE A 1 88 ? -9.094 -7.918 22.404 1.00 92.31 88 ILE A N 1
ATOM 733 C CA . ILE A 1 88 ? -9.766 -9.223 22.457 1.00 92.31 88 ILE A CA 1
ATOM 734 C C . ILE A 1 88 ? -8.742 -10.328 22.738 1.00 92.31 88 ILE A C 1
ATOM 736 O O . ILE A 1 88 ? -8.915 -11.113 23.667 1.00 92.31 88 ILE A O 1
ATOM 740 N N . SER A 1 89 ? -7.636 -10.363 21.989 1.00 90.31 89 SER A N 1
ATOM 741 C CA . SER A 1 89 ? -6.591 -11.373 22.192 1.00 90.31 89 SER A CA 1
ATOM 742 C C . SER A 1 89 ? -5.885 -11.241 23.546 1.00 90.31 89 SER A C 1
ATOM 744 O O . SER A 1 89 ? -5.562 -12.259 24.161 1.00 90.31 89 SER A O 1
ATOM 746 N N . ALA A 1 90 ? -5.675 -10.019 24.046 1.00 92.25 90 ALA A N 1
ATOM 747 C CA . ALA A 1 90 ? -5.134 -9.788 25.382 1.00 92.25 90 ALA A CA 1
ATOM 748 C C . ALA A 1 90 ? -6.098 -10.261 26.481 1.00 92.25 90 ALA A C 1
ATOM 750 O O . ALA A 1 90 ? -5.671 -10.957 27.398 1.00 92.25 90 ALA A O 1
ATOM 751 N N . SER A 1 91 ? -7.391 -9.952 26.370 1.00 93.56 91 SER A N 1
ATOM 752 C CA . SER A 1 91 ? -8.418 -10.394 27.318 1.00 93.56 91 SER A CA 1
ATOM 753 C C . SER A 1 91 ? -8.544 -11.916 27.371 1.00 93.56 91 SER A C 1
ATOM 755 O O . SER A 1 91 ? -8.646 -12.455 28.469 1.00 93.56 91 SER A O 1
ATOM 757 N N . ILE A 1 92 ? -8.449 -12.606 26.227 1.00 92.19 92 ILE A N 1
ATOM 758 C CA . ILE A 1 92 ? -8.416 -14.078 26.184 1.00 92.19 92 ILE A CA 1
ATOM 759 C C . ILE A 1 92 ? -7.181 -14.613 26.918 1.00 92.19 92 ILE A C 1
ATOM 761 O O . ILE A 1 92 ? -7.295 -15.470 27.789 1.00 92.19 92 ILE A O 1
ATOM 765 N N . LYS A 1 93 ? -5.991 -14.067 26.632 1.00 91.69 93 LYS A N 1
ATOM 766 C CA . LYS A 1 93 ? -4.741 -14.491 27.294 1.00 91.69 93 LYS A CA 1
ATOM 767 C C . LYS A 1 93 ? -4.741 -14.249 28.805 1.00 91.69 93 LYS A C 1
ATOM 769 O O . LYS A 1 93 ? -4.106 -15.000 29.536 1.00 91.69 93 LYS A O 1
ATOM 774 N N . LEU A 1 94 ? -5.415 -13.193 29.256 1.00 93.69 94 LEU A N 1
ATOM 775 C CA . LEU A 1 94 ? -5.544 -12.838 30.670 1.00 93.69 94 LEU A CA 1
ATOM 776 C C . LEU A 1 94 ? -6.696 -13.577 31.374 1.00 93.69 94 LEU A C 1
ATOM 778 O O . LEU A 1 94 ? -6.891 -13.367 32.568 1.00 93.69 94 LEU A O 1
ATOM 782 N N . GLY A 1 95 ? -7.465 -14.410 30.663 1.00 90.19 95 GLY A N 1
ATOM 783 C CA . GLY A 1 95 ? -8.618 -15.127 31.219 1.00 90.19 95 GLY A CA 1
ATOM 784 C C . GLY A 1 95 ? -9.816 -14.230 31.555 1.00 90.19 95 GLY A C 1
ATOM 785 O O . GLY A 1 95 ? -10.691 -14.634 32.311 1.00 90.19 95 GLY A O 1
ATOM 786 N N . LEU A 1 96 ? -9.858 -13.006 31.017 1.00 92.38 96 LEU A N 1
ATOM 787 C CA . LEU A 1 96 ? -10.977 -12.067 31.178 1.00 92.38 96 LEU A CA 1
ATOM 788 C C . LEU A 1 96 ? -12.110 -12.323 30.173 1.00 92.38 96 LEU A C 1
ATOM 790 O O . LEU A 1 96 ? -13.188 -11.747 30.300 1.00 92.38 96 LEU A O 1
ATOM 794 N N . LEU A 1 97 ? -11.845 -13.137 29.153 1.00 90.81 97 LEU A N 1
ATOM 795 C CA . LEU A 1 97 ? -12.780 -13.527 28.107 1.00 90.81 97 LEU A CA 1
ATOM 796 C C . LEU A 1 97 ? -12.482 -14.976 27.724 1.00 90.81 97 LEU A C 1
ATOM 798 O O . LEU A 1 97 ? -11.324 -15.288 27.445 1.00 90.81 97 LEU A O 1
ATOM 802 N N . ASN A 1 98 ? -13.491 -15.845 27.688 1.00 90.00 98 ASN A N 1
ATOM 803 C CA . ASN A 1 98 ? -13.272 -17.213 27.232 1.00 90.00 98 ASN A CA 1
ATOM 804 C C . ASN A 1 98 ? -13.272 -17.250 25.703 1.00 90.00 98 ASN A C 1
ATOM 806 O O . ASN A 1 98 ? -13.986 -16.494 25.039 1.00 90.00 98 ASN A O 1
ATOM 810 N N . GLU A 1 99 ? -12.455 -18.121 25.119 1.00 85.69 99 GLU A N 1
ATOM 811 C CA . GLU A 1 99 ? -12.381 -18.237 23.662 1.00 85.69 99 GLU A CA 1
ATOM 812 C C . GLU A 1 99 ? -13.683 -18.818 23.082 1.00 85.69 99 GLU A C 1
ATOM 814 O O . GLU A 1 99 ? -14.092 -18.452 21.977 1.00 85.69 99 GLU A O 1
ATOM 819 N N . GLU A 1 100 ? -14.374 -19.647 23.866 1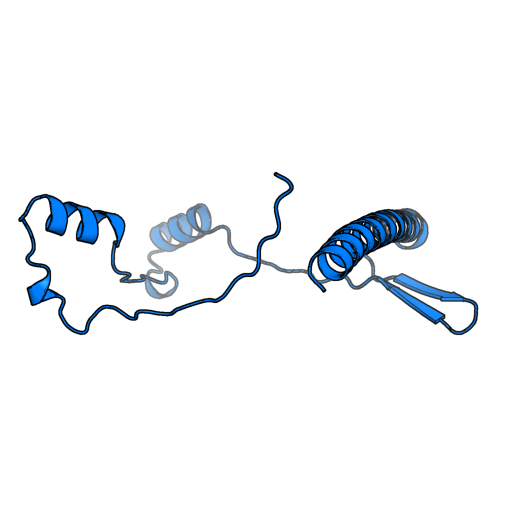.00 88.69 100 GLU A N 1
ATOM 820 C CA . GLU A 1 100 ? -15.676 -20.236 23.560 1.00 88.69 100 GLU A CA 1
ATOM 821 C C . GLU A 1 100 ? -16.785 -19.184 23.439 1.00 88.69 100 GLU A C 1
ATOM 823 O O . GLU A 1 100 ? -17.685 -19.347 22.615 1.00 88.69 100 GLU A O 1
ATOM 828 N N . ASP A 1 101 ? -16.690 -18.072 24.179 1.00 89.06 101 ASP A N 1
ATOM 829 C CA . ASP A 1 101 ? -17.663 -16.972 24.112 1.00 89.06 101 ASP A CA 1
ATOM 830 C C . ASP A 1 101 ? -17.652 -16.281 22.733 1.00 89.06 101 ASP A C 1
ATOM 832 O O . ASP A 1 101 ? -18.608 -15.604 22.352 1.00 89.06 101 ASP A O 1
ATOM 836 N N . LEU A 1 102 ? -16.574 -16.464 21.960 1.00 88.56 102 LEU A N 1
ATOM 837 C CA . LEU A 1 102 ? -16.407 -15.950 20.598 1.00 88.56 102 LEU A CA 1
ATOM 838 C C . LEU A 1 102 ? -16.396 -17.062 19.535 1.00 88.56 102 LEU A C 1
ATOM 840 O O . LEU A 1 102 ? -15.936 -16.843 18.404 1.00 88.56 102 LEU A O 1
ATOM 844 N N . ALA A 1 103 ? -16.902 -18.252 19.867 1.00 85.31 103 ALA A N 1
ATOM 845 C CA . ALA A 1 103 ? -17.023 -19.349 18.916 1.00 85.31 103 ALA A CA 1
ATOM 846 C C . ALA A 1 103 ? -17.886 -18.940 17.705 1.00 85.31 103 ALA A C 1
ATOM 848 O O . ALA A 1 103 ? -18.969 -18.377 17.840 1.00 85.31 103 ALA A O 1
ATOM 849 N N . GLY A 1 104 ? -17.392 -19.211 16.493 1.00 85.25 104 GLY A N 1
ATOM 850 C CA . GLY A 1 104 ? -18.065 -18.835 15.241 1.00 85.25 104 GLY A CA 1
ATOM 851 C C . GLY A 1 104 ? -17.825 -17.393 14.770 1.00 85.25 104 GLY A C 1
ATOM 852 O O . GLY A 1 104 ? -18.163 -17.074 13.633 1.00 85.25 104 GLY A O 1
ATOM 853 N N . CYS A 1 105 ? -17.176 -16.540 15.571 1.00 87.62 105 CYS A N 1
ATOM 854 C CA . CYS A 1 105 ? -16.864 -15.152 15.194 1.00 87.62 105 CYS A CA 1
ATOM 855 C C . CYS A 1 105 ? -15.535 -14.997 14.428 1.00 87.62 105 CYS A C 1
ATOM 857 O O . CYS A 1 105 ? -15.231 -13.912 13.934 1.00 87.62 105 CYS A O 1
ATOM 859 N N . LYS A 1 106 ? -14.721 -16.058 14.334 1.00 85.94 106 LYS A N 1
ATOM 860 C CA . LYS A 1 106 ? -13.423 -16.042 13.640 1.00 85.94 106 LYS A CA 1
ATOM 861 C C . LYS A 1 106 ? -13.557 -16.588 12.220 1.00 85.94 106 LYS A C 1
ATOM 863 O O . LYS A 1 106 ? -13.905 -17.750 12.027 1.00 85.94 106 LYS A O 1
ATOM 868 N N . MET A 1 107 ? -13.191 -15.778 11.230 1.00 86.81 107 MET A N 1
ATOM 869 C CA . MET A 1 107 ? -12.971 -16.249 9.862 1.00 86.81 107 MET A CA 1
ATOM 870 C C . MET A 1 107 ? -11.506 -16.665 9.706 1.00 86.81 107 MET A C 1
ATOM 872 O O . MET A 1 107 ? -10.609 -15.825 9.757 1.00 86.81 107 MET A O 1
ATOM 876 N N . ILE A 1 108 ? -11.258 -17.962 9.516 1.00 84.69 108 ILE A N 1
ATOM 877 C CA . ILE A 1 108 ? -9.908 -18.494 9.299 1.00 84.69 108 ILE A CA 1
ATOM 878 C C . ILE A 1 108 ? -9.673 -18.626 7.795 1.00 84.69 108 ILE A C 1
ATOM 880 O O . ILE A 1 108 ? -10.215 -19.519 7.148 1.00 84.69 108 ILE A O 1
ATOM 884 N N . ASN A 1 109 ? -8.842 -17.739 7.245 1.00 88.69 109 ASN A N 1
ATOM 885 C CA . ASN A 1 109 ? -8.442 -17.774 5.842 1.00 88.69 109 ASN A CA 1
ATOM 886 C C . ASN A 1 109 ? -6.993 -18.248 5.717 1.00 88.69 109 ASN A C 1
ATOM 888 O O . ASN A 1 109 ? -6.094 -17.695 6.348 1.00 88.69 109 ASN A O 1
ATOM 892 N N . TYR A 1 110 ? -6.757 -19.238 4.857 1.00 88.75 110 TYR A N 1
ATOM 893 C CA . TYR A 1 110 ? -5.413 -19.718 4.540 1.00 88.75 110 TYR A CA 1
ATOM 894 C C . TYR A 1 110 ? -4.948 -19.119 3.213 1.00 88.75 110 TYR A C 1
ATOM 896 O O . TYR A 1 110 ? -5.467 -19.465 2.151 1.00 88.75 110 TYR A O 1
ATOM 904 N N . SER A 1 111 ? -3.940 -18.249 3.257 1.00 88.06 111 SER A N 1
ATOM 905 C CA . SER A 1 111 ? -3.216 -17.809 2.065 1.00 88.06 111 SER A CA 1
ATOM 906 C C . SER A 1 111 ? -1.954 -18.655 1.890 1.00 88.06 111 SER A C 1
ATOM 908 O O . SER A 1 111 ? -1.208 -18.910 2.834 1.00 88.06 111 SER A O 1
ATOM 910 N N . LYS A 1 112 ? -1.722 -19.143 0.669 1.00 90.88 112 LYS A N 1
ATOM 911 C CA . LYS A 1 112 ? -0.516 -19.907 0.329 1.00 90.88 112 LYS A CA 1
ATOM 912 C C . LYS A 1 112 ? 0.506 -18.957 -0.285 1.00 90.88 112 LYS A C 1
ATOM 914 O O . LYS A 1 112 ? 0.180 -18.243 -1.228 1.00 90.88 112 LYS A O 1
ATOM 919 N N . ALA A 1 113 ? 1.736 -18.978 0.220 1.00 90.81 113 ALA A N 1
ATOM 920 C CA . ALA A 1 113 ? 2.858 -18.221 -0.325 1.00 90.81 113 ALA A CA 1
ATOM 921 C C . ALA A 1 113 ? 4.056 -19.151 -0.555 1.00 90.81 113 ALA A C 1
ATOM 923 O O . ALA A 1 113 ? 4.288 -20.074 0.225 1.00 90.81 113 ALA A O 1
ATOM 924 N N . ILE A 1 114 ? 4.812 -18.910 -1.628 1.00 90.38 114 ILE A N 1
ATOM 925 C CA . ILE A 1 114 ? 6.044 -19.641 -1.947 1.00 90.38 114 ILE A CA 1
ATOM 926 C C . ILE A 1 114 ? 7.221 -18.707 -1.677 1.00 90.38 114 ILE A C 1
ATOM 928 O O . ILE A 1 114 ? 7.312 -17.638 -2.277 1.00 90.38 114 ILE A O 1
ATOM 932 N N . ALA A 1 115 ? 8.129 -19.128 -0.799 1.00 88.12 115 ALA A N 1
ATOM 933 C CA . ALA A 1 115 ? 9.381 -18.437 -0.518 1.00 88.12 115 ALA A CA 1
ATOM 934 C C . ALA A 1 115 ? 10.557 -19.371 -0.813 1.00 88.12 115 ALA A C 1
ATOM 936 O O . ALA A 1 115 ? 10.504 -20.562 -0.510 1.00 88.12 115 ALA A O 1
ATOM 937 N N . ILE A 1 116 ? 11.620 -18.823 -1.394 1.00 89.19 116 ILE A N 1
ATOM 938 C CA . ILE A 1 116 ? 12.869 -19.529 -1.673 1.00 89.19 116 ILE A CA 1
ATOM 939 C C . ILE A 1 116 ? 14.005 -18.799 -0.955 1.00 89.19 116 ILE A C 1
ATOM 941 O O . ILE A 1 116 ? 14.039 -17.569 -0.955 1.00 89.19 116 ILE A O 1
ATOM 945 N N . LYS A 1 117 ? 14.888 -19.544 -0.289 1.00 87.25 117 LYS A N 1
ATOM 946 C CA . LYS A 1 117 ? 16.036 -19.011 0.454 1.00 87.25 117 LYS A CA 1
ATOM 947 C C . LYS A 1 117 ? 17.269 -19.840 0.113 1.00 87.25 117 LYS A C 1
ATOM 949 O O . LYS A 1 117 ? 17.155 -21.056 -0.032 1.00 87.25 117 LYS A O 1
ATOM 954 N N . GLU A 1 118 ? 18.407 -19.174 -0.041 1.00 83.56 118 GLU A N 1
ATOM 955 C CA . GLU A 1 118 ? 19.713 -19.836 -0.113 1.00 83.56 118 GLU A CA 1
ATOM 956 C C . GLU A 1 118 ? 20.052 -20.385 1.288 1.00 83.56 118 GLU A C 1
ATOM 958 O O . GLU A 1 118 ? 19.672 -19.774 2.292 1.00 83.56 118 GLU A O 1
ATOM 963 N N . VAL A 1 119 ? 20.675 -21.565 1.341 1.00 78.56 119 VAL A N 1
ATOM 964 C CA . VAL A 1 119 ? 21.099 -22.255 2.574 1.00 78.56 119 VAL A CA 1
ATOM 965 C C . VAL A 1 119 ? 22.613 -22.236 2.642 1.00 78.56 119 VAL A C 1
ATOM 967 O O . VAL A 1 119 ? 23.223 -22.504 1.582 1.00 78.56 119 VAL A O 1
#

Organism: NCBI:txid2064768

Radius of gyration: 25.63 Å; chains: 1; bounding box: 45×49×65 Å